Protein AF-A0A971I2A4-F1 (afdb_monomer_lite)

Sequence (54 aa):
MELYHLIRKIETKQEELKMVLLSNGFNFNDQNVQQLSKELDDLILQYLENRIKK

Radius of gyration: 12.66 Å; chains: 1; bounding box: 25×15×35 Å

Secondary structure (DSSP, 8-state):
-HHHHHHHHHHHHHHHHHHHHHHTTT-TT-HHHHHHHHHHHHHHHHHHHHHH--

pLDDT: mean 91.76, std 7.88, range [56.72, 96.94]

Structure (mmCIF, N/CA/C/O backbone):
data_AF-A0A971I2A4-F1
#
_entry.id   AF-A0A971I2A4-F1
#
loop_
_atom_site.group_PDB
_atom_site.id
_atom_site.type_symbol
_atom_site.label_atom_id
_atom_site.label_alt_id
_atom_site.label_comp_id
_atom_site.label_asym_id
_atom_site.label_entity_id
_atom_site.label_seq_id
_atom_site.pdbx_PDB_ins_code
_atom_site.Cartn_x
_atom_site.Cartn_y
_atom_site.Cartn_z
_atom_site.occupancy
_atom_site.B_iso_or_equiv
_atom_site.auth_seq_id
_atom_site.auth_comp_id
_atom_site.auth_asym_id
_atom_site.auth_atom_id
_atom_site.pdbx_PDB_model_num
ATOM 1 N N . MET A 1 1 ? 8.367 6.426 -18.310 1.00 63.84 1 MET A N 1
ATOM 2 C 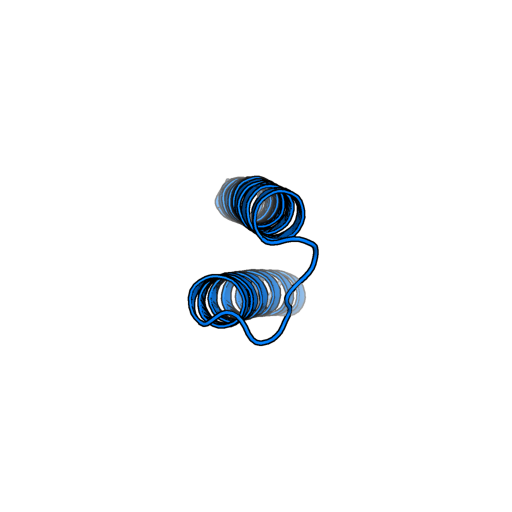CA . MET A 1 1 ? 7.118 7.130 -17.956 1.00 63.84 1 MET A CA 1
ATOM 3 C C . MET A 1 1 ? 6.220 6.234 -17.103 1.00 63.84 1 MET A C 1
ATOM 5 O O . MET A 1 1 ? 5.916 6.617 -15.986 1.00 63.84 1 MET A O 1
ATOM 9 N N . GLU A 1 2 ? 5.916 5.002 -17.532 1.00 79.25 2 GLU A N 1
ATOM 10 C CA . GLU A 1 2 ? 5.052 4.062 -16.782 1.00 79.25 2 GLU A CA 1
ATOM 11 C C . GLU A 1 2 ? 5.581 3.645 -15.399 1.00 79.25 2 GLU A C 1
ATOM 13 O O . GLU A 1 2 ? 4.834 3.682 -14.426 1.00 79.25 2 GLU A O 1
ATOM 18 N N . LEU A 1 3 ? 6.879 3.339 -15.270 1.00 85.94 3 LEU A N 1
ATOM 19 C CA . LEU A 1 3 ? 7.465 2.944 -13.979 1.00 85.94 3 LEU A CA 1
ATOM 20 C C . LEU A 1 3 ? 7.345 4.049 -12.914 1.00 85.94 3 LEU A C 1
ATOM 22 O O . LEU A 1 3 ? 7.088 3.766 -11.751 1.00 85.94 3 LEU A O 1
ATOM 26 N N . TYR A 1 4 ? 7.491 5.313 -13.319 1.00 88.31 4 TYR A N 1
ATOM 27 C CA . TYR A 1 4 ? 7.361 6.457 -12.415 1.00 88.31 4 TYR A CA 1
ATOM 28 C C . TYR A 1 4 ? 5.916 6.627 -11.925 1.00 88.31 4 TYR A C 1
ATOM 30 O O . TYR A 1 4 ? 5.686 6.897 -10.750 1.00 88.31 4 TYR A O 1
ATOM 38 N N . HIS A 1 5 ? 4.928 6.399 -12.798 1.00 90.69 5 HIS A N 1
ATOM 39 C CA . HIS A 1 5 ? 3.521 6.385 -12.394 1.00 90.69 5 HIS A CA 1
ATOM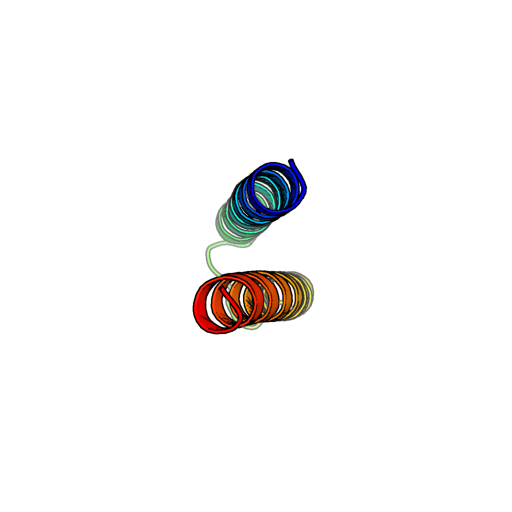 40 C C . HIS A 1 5 ? 3.205 5.242 -11.428 1.00 90.69 5 HIS A C 1
ATOM 42 O O . HIS A 1 5 ? 2.419 5.437 -10.504 1.00 90.69 5 HIS A O 1
ATOM 48 N N . LEU A 1 6 ? 3.824 4.075 -11.617 1.00 92.00 6 LEU A N 1
ATOM 49 C CA . LEU A 1 6 ? 3.655 2.937 -10.720 1.00 92.00 6 LEU A CA 1
ATOM 50 C C . LEU A 1 6 ? 4.265 3.202 -9.337 1.00 92.00 6 LEU A C 1
ATOM 52 O O . LEU A 1 6 ? 3.597 2.966 -8.337 1.00 92.00 6 LEU A O 1
ATOM 56 N N . ILE A 1 7 ? 5.472 3.776 -9.280 1.00 93.62 7 ILE A N 1
ATOM 57 C CA . ILE A 1 7 ? 6.104 4.195 -8.017 1.00 93.62 7 ILE A CA 1
ATOM 58 C C . ILE A 1 7 ? 5.204 5.189 -7.277 1.00 93.62 7 ILE A C 1
ATOM 60 O O . ILE A 1 7 ? 4.888 4.971 -6.113 1.00 93.62 7 ILE A O 1
ATOM 64 N N . ARG A 1 8 ? 4.702 6.220 -7.968 1.00 95.56 8 ARG A N 1
ATOM 65 C CA . ARG A 1 8 ? 3.813 7.211 -7.347 1.00 95.56 8 ARG A CA 1
ATOM 66 C C . ARG A 1 8 ? 2.533 6.578 -6.790 1.00 95.56 8 ARG A C 1
ATOM 68 O O . ARG A 1 8 ? 2.077 6.964 -5.722 1.00 95.56 8 ARG A O 1
ATOM 75 N N . LYS A 1 9 ? 1.953 5.598 -7.495 1.00 95.38 9 LYS A N 1
ATOM 76 C CA . LYS A 1 9 ? 0.789 4.845 -6.998 1.00 95.38 9 LYS A CA 1
ATOM 77 C C . LYS A 1 9 ? 1.118 4.060 -5.729 1.00 95.38 9 LYS A C 1
ATOM 79 O O . LYS A 1 9 ? 0.311 4.075 -4.809 1.00 95.38 9 LYS A O 1
ATOM 84 N N . ILE A 1 10 ? 2.281 3.408 -5.676 1.00 96.06 10 ILE A N 1
ATOM 85 C CA . ILE A 1 10 ? 2.753 2.681 -4.487 1.00 96.06 10 ILE A CA 1
ATOM 86 C C . ILE A 1 10 ? 2.896 3.640 -3.300 1.00 96.06 10 ILE A C 1
ATOM 88 O O . ILE A 1 10 ? 2.376 3.346 -2.228 1.00 96.06 10 ILE A O 1
ATOM 92 N N . GLU A 1 11 ? 3.531 4.798 -3.496 1.00 96.56 11 GLU A N 1
ATOM 93 C CA . GLU A 1 11 ? 3.720 5.810 -2.446 1.00 96.56 11 GLU A CA 1
ATOM 94 C C . GLU A 1 11 ? 2.381 6.321 -1.898 1.00 96.56 11 GLU A C 1
ATOM 96 O O . GLU A 1 11 ? 2.157 6.286 -0.690 1.00 96.56 11 GLU A O 1
ATOM 101 N N . THR A 1 12 ? 1.451 6.711 -2.779 1.00 96.44 12 THR A N 1
ATOM 102 C CA . THR A 1 12 ? 0.109 7.153 -2.364 1.00 96.44 12 THR A CA 1
ATOM 103 C C . THR A 1 12 ? -0.627 6.062 -1.587 1.00 96.44 12 THR A C 1
ATOM 105 O O . THR A 1 12 ? -1.231 6.333 -0.551 1.00 96.44 12 THR A O 1
ATOM 108 N N . LYS A 1 13 ? -0.542 4.807 -2.040 1.00 96.06 13 LYS A N 1
ATOM 109 C CA . LYS A 1 13 ? -1.202 3.681 -1.372 1.00 96.06 13 LYS A CA 1
ATOM 110 C C . LYS A 1 13 ? -0.585 3.369 -0.004 1.00 96.06 13 LYS A C 1
ATOM 112 O O . LYS A 1 13 ? -1.304 3.031 0.935 1.00 96.06 13 LYS A O 1
ATOM 117 N N . GLN A 1 14 ? 0.731 3.531 0.134 1.00 96.75 14 GLN A N 1
ATOM 118 C CA . GLN A 1 14 ? 1.421 3.452 1.423 1.00 96.75 14 GLN A CA 1
ATOM 119 C C . GLN A 1 14 ? 0.952 4.535 2.397 1.00 96.75 14 GLN A C 1
ATOM 121 O O . GLN A 1 14 ? 0.745 4.242 3.576 1.00 96.75 14 GLN A O 1
ATOM 126 N N . GLU A 1 15 ? 0.773 5.772 1.928 1.00 96.81 15 GLU A N 1
ATOM 127 C CA . GLU A 1 15 ? 0.250 6.858 2.760 1.00 96.81 15 GLU A CA 1
ATOM 128 C C . GLU A 1 15 ? -1.189 6.583 3.214 1.00 96.81 15 GLU A C 1
ATOM 130 O O . GLU A 1 15 ? -1.483 6.736 4.401 1.00 96.81 15 GLU A O 1
ATOM 135 N N . GLU A 1 16 ? -2.060 6.100 2.320 1.00 95.88 16 GLU A N 1
ATOM 136 C CA . GLU A 1 16 ? -3.426 5.677 2.668 1.00 95.88 16 GLU A CA 1
ATOM 137 C C . GLU A 1 16 ? -3.419 4.604 3.766 1.00 95.88 16 GLU A C 1
ATOM 139 O O . GLU A 1 16 ? -4.081 4.759 4.795 1.00 95.88 16 GLU A O 1
ATOM 144 N N . LEU A 1 17 ? -2.623 3.543 3.591 1.00 95.81 17 LEU A N 1
ATOM 145 C CA . LEU A 1 17 ? -2.511 2.460 4.568 1.00 95.81 17 LEU A CA 1
ATOM 146 C C . LEU A 1 17 ? -2.004 2.967 5.924 1.00 95.81 17 LEU A C 1
ATOM 148 O O . LEU A 1 17 ? -2.534 2.588 6.970 1.00 95.81 17 LEU A O 1
ATOM 152 N N . LYS A 1 18 ? -1.010 3.862 5.922 1.00 95.56 18 LYS A N 1
ATOM 153 C CA . LYS A 1 18 ? -0.475 4.473 7.143 1.00 95.56 18 LYS A CA 1
ATOM 154 C C . LYS A 1 18 ? -1.533 5.301 7.870 1.00 95.56 18 LYS A C 1
ATOM 156 O O . LYS A 1 18 ? -1.630 5.202 9.091 1.00 95.56 18 LYS A O 1
ATOM 161 N N . MET A 1 19 ? -2.328 6.089 7.147 1.00 95.50 19 MET A N 1
ATOM 162 C CA . MET A 1 19 ? -3.416 6.877 7.733 1.00 95.50 19 MET A CA 1
ATOM 163 C C . MET A 1 19 ? -4.470 5.978 8.381 1.00 95.50 19 MET A C 1
ATOM 165 O O . MET A 1 19 ? -4.841 6.211 9.529 1.00 95.50 19 MET A O 1
ATOM 169 N N . VAL A 1 20 ? -4.886 4.908 7.697 1.00 94.94 20 VAL A N 1
ATOM 170 C CA . VAL A 1 20 ? -5.857 3.947 8.246 1.00 94.94 20 VAL A CA 1
ATOM 171 C C . VAL A 1 20 ? -5.300 3.233 9.478 1.00 94.94 20 VAL A C 1
ATOM 173 O O . VAL A 1 20 ? -5.992 3.137 10.490 1.00 94.94 20 VAL A O 1
ATOM 176 N N . LEU A 1 21 ? -4.041 2.785 9.444 1.00 94.56 21 LEU A N 1
ATOM 177 C CA . LEU A 1 21 ? -3.390 2.158 10.598 1.00 94.56 21 LEU A CA 1
ATOM 178 C C . LEU A 1 21 ? -3.326 3.100 11.804 1.00 94.56 21 LEU A C 1
ATOM 180 O O . LEU A 1 21 ? -3.625 2.677 12.918 1.00 94.56 21 LEU A O 1
ATOM 184 N N . LEU A 1 22 ? -2.978 4.372 11.592 1.00 94.62 22 LEU A N 1
ATOM 185 C CA . LEU A 1 22 ? -2.945 5.372 12.660 1.00 94.62 22 LEU A CA 1
ATOM 186 C C . LEU A 1 22 ? -4.342 5.626 13.244 1.00 94.62 22 LEU A C 1
ATOM 188 O O . LEU A 1 22 ? -4.484 5.698 14.463 1.00 94.62 22 LEU A O 1
ATOM 192 N N . SER A 1 23 ? -5.371 5.722 12.400 1.00 92.88 23 SER A N 1
ATOM 193 C CA . SER A 1 23 ? -6.754 5.942 12.840 1.00 92.88 23 SER A CA 1
ATOM 194 C C . SER A 1 23 ? -7.360 4.737 13.564 1.00 92.88 23 SER A C 1
ATOM 196 O O . SER A 1 23 ? -8.118 4.923 14.512 1.00 92.88 23 SER A O 1
ATOM 198 N N . ASN A 1 24 ? -6.996 3.516 13.168 1.00 91.44 24 ASN A N 1
ATOM 199 C CA . ASN A 1 24 ? -7.548 2.277 13.725 1.00 91.44 24 ASN A CA 1
ATOM 200 C C . ASN A 1 24 ? -6.674 1.666 14.836 1.00 91.44 24 ASN A C 1
ATOM 202 O O . ASN A 1 24 ? -6.847 0.497 15.182 1.00 91.44 24 ASN A O 1
ATOM 206 N N . GLY A 1 25 ? -5.716 2.423 15.385 1.00 92.38 25 GLY A N 1
ATOM 207 C CA . GLY A 1 25 ? -4.874 1.974 16.499 1.00 92.38 25 GLY A CA 1
ATOM 208 C C . GLY A 1 25 ? -3.978 0.781 16.154 1.00 92.38 25 GLY A C 1
ATOM 209 O O . GLY A 1 25 ? -3.761 -0.086 16.995 1.00 92.38 25 GLY A O 1
ATOM 210 N N . PHE A 1 26 ? -3.479 0.726 14.917 1.00 90.62 26 PHE A N 1
ATOM 211 C CA . PHE A 1 26 ? -2.666 -0.368 14.377 1.00 90.62 26 PHE A CA 1
ATOM 212 C C . PHE A 1 26 ? -3.367 -1.735 14.399 1.00 90.62 26 PHE A C 1
ATOM 214 O O . PHE A 1 26 ? -2.726 -2.776 14.532 1.00 90.62 26 PHE A O 1
ATOM 221 N N . ASN A 1 27 ? -4.693 -1.757 14.243 1.00 92.75 27 ASN A N 1
ATOM 222 C CA . ASN A 1 27 ? -5.424 -3.006 14.072 1.00 92.75 27 ASN A CA 1
ATOM 223 C C . ASN A 1 27 ? -5.171 -3.616 12.681 1.00 92.75 27 ASN A C 1
ATOM 225 O O . ASN A 1 27 ? -5.873 -3.317 11.719 1.00 92.75 27 ASN A O 1
ATOM 229 N N . PHE A 1 28 ? -4.196 -4.519 12.583 1.00 91.44 28 PHE A N 1
ATOM 230 C CA . PHE A 1 28 ? -3.876 -5.238 11.343 1.00 91.44 28 PHE A CA 1
ATOM 231 C C . PHE A 1 28 ? -4.942 -6.258 10.905 1.00 91.44 28 PHE A C 1
ATOM 233 O O . PHE A 1 28 ? -4.911 -6.726 9.769 1.00 91.44 28 PHE A O 1
ATOM 240 N N . ASN A 1 29 ? -5.893 -6.593 11.783 1.00 94.19 29 ASN A N 1
ATOM 241 C CA . ASN A 1 29 ? -7.026 -7.461 11.452 1.00 94.19 29 ASN A CA 1
ATOM 242 C C . ASN A 1 29 ? -8.222 -6.685 10.891 1.00 94.19 29 ASN A C 1
ATOM 244 O O . ASN A 1 29 ? -9.228 -7.293 10.533 1.00 94.19 29 ASN A O 1
ATOM 248 N N . ASP A 1 30 ? -8.141 -5.354 10.843 1.00 94.62 30 ASP A N 1
ATOM 249 C CA . ASP A 1 30 ? -9.167 -4.539 10.213 1.00 94.62 30 ASP A CA 1
ATOM 250 C C . ASP A 1 30 ? -9.279 -4.878 8.720 1.00 94.62 30 ASP A C 1
ATOM 252 O O . ASP A 1 30 ? -8.279 -4.987 8.006 1.00 94.62 30 ASP A O 1
ATOM 256 N N . GLN A 1 31 ? -10.511 -5.038 8.239 1.00 94.75 31 GLN A N 1
ATOM 257 C CA . GLN A 1 31 ? -10.763 -5.447 6.860 1.00 94.75 31 GLN A CA 1
ATOM 258 C C . GLN A 1 31 ? -10.218 -4.424 5.851 1.00 94.75 31 GLN A C 1
ATOM 260 O O . GLN A 1 31 ? -9.693 -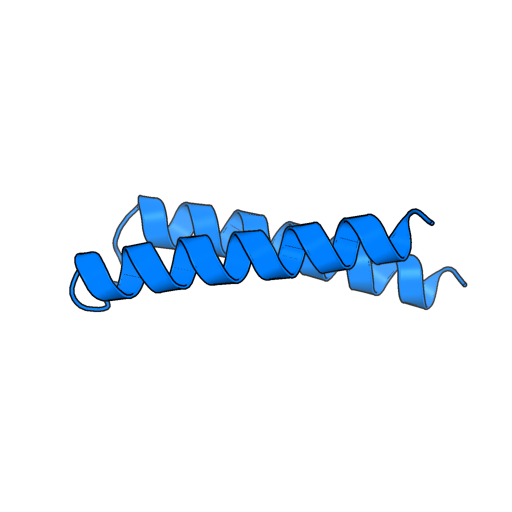4.821 4.810 1.00 94.75 31 GLN A O 1
ATOM 265 N N . ASN A 1 32 ? -10.283 -3.122 6.160 1.00 93.19 32 ASN A N 1
ATOM 266 C CA . ASN A 1 32 ? -9.758 -2.088 5.267 1.00 93.19 32 ASN A CA 1
ATOM 267 C C . ASN A 1 32 ? -8.229 -2.121 5.238 1.00 93.19 32 ASN A C 1
ATOM 269 O O . ASN A 1 32 ? -7.638 -1.980 4.171 1.00 93.19 32 ASN A O 1
ATOM 273 N N . VAL A 1 33 ? -7.586 -2.360 6.386 1.00 95.00 33 VAL A N 1
ATOM 274 C CA . VAL A 1 33 ? -6.129 -2.552 6.465 1.00 95.00 33 VAL A CA 1
ATOM 275 C C . VAL A 1 33 ? -5.690 -3.757 5.632 1.00 95.00 33 VAL A C 1
ATOM 277 O O . VAL A 1 33 ? -4.762 -3.635 4.833 1.00 95.00 33 VAL A O 1
ATOM 280 N N . G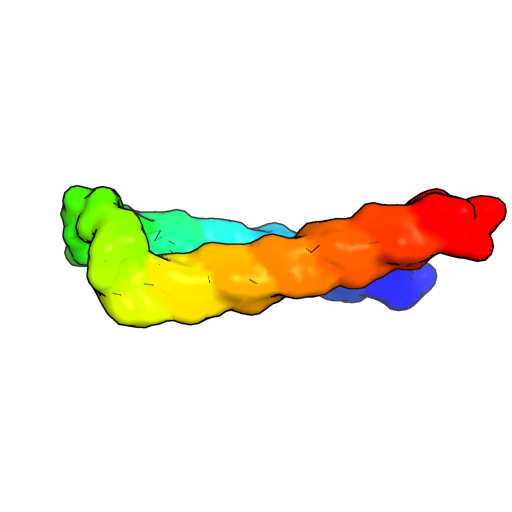LN A 1 34 ? -6.374 -4.897 5.755 1.00 96.06 34 GLN A N 1
ATOM 281 C CA . GLN A 1 34 ? -6.061 -6.093 4.965 1.00 96.06 34 GLN A CA 1
ATOM 282 C C . GLN A 1 34 ? -6.247 -5.862 3.464 1.00 96.06 34 GLN A C 1
ATOM 284 O O . GLN A 1 34 ? -5.397 -6.262 2.667 1.00 96.06 34 GLN A O 1
ATOM 289 N N . GLN A 1 35 ? -7.332 -5.190 3.070 1.00 95.81 35 GLN A N 1
ATOM 290 C CA . GLN A 1 35 ? -7.589 -4.884 1.667 1.00 95.81 35 GLN A CA 1
ATOM 291 C C . GLN A 1 35 ? -6.525 -3.941 1.091 1.00 95.81 35 GLN A C 1
ATOM 293 O O . GLN A 1 35 ? -5.953 -4.232 0.042 1.00 95.81 35 GLN A O 1
ATOM 298 N N . LEU A 1 36 ? -6.215 -2.845 1.789 1.00 95.25 36 LEU A N 1
ATOM 299 C CA . LEU A 1 36 ? -5.193 -1.890 1.360 1.00 95.25 36 LEU A CA 1
ATOM 300 C C . LEU A 1 36 ? -3.801 -2.522 1.303 1.00 95.25 36 LEU A C 1
ATOM 302 O O . LEU A 1 36 ? -3.052 -2.242 0.369 1.00 95.25 36 LEU A O 1
ATOM 306 N N . SER A 1 37 ? -3.468 -3.393 2.259 1.00 95.56 37 SER A N 1
ATOM 307 C CA . SER A 1 37 ? -2.215 -4.153 2.236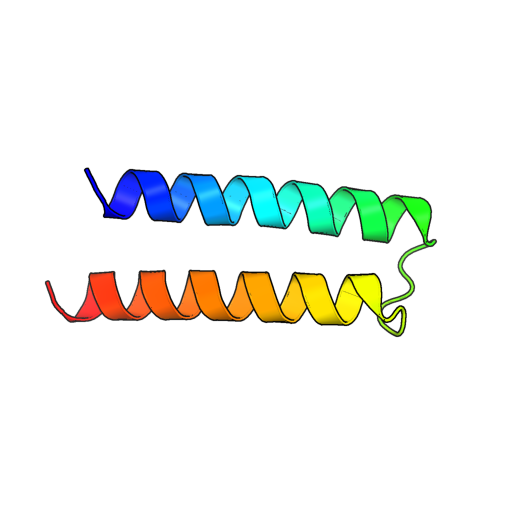 1.00 95.56 37 SER A CA 1
ATOM 308 C C . SER A 1 37 ? -2.126 -5.020 0.984 1.00 95.56 37 SER A C 1
ATOM 310 O O . SER A 1 37 ? -1.120 -4.973 0.286 1.00 95.56 37 SER A O 1
ATOM 312 N N . LYS A 1 38 ? -3.198 -5.747 0.649 1.00 96.62 38 LYS A N 1
ATOM 313 C CA . LYS A 1 38 ? -3.234 -6.595 -0.546 1.00 96.62 38 LYS A CA 1
ATOM 314 C C . LYS A 1 38 ? -3.089 -5.788 -1.840 1.00 96.62 38 LYS A C 1
ATOM 316 O O . LYS A 1 38 ? -2.334 -6.175 -2.723 1.00 96.62 38 LYS A O 1
ATOM 321 N N . GLU A 1 39 ? -3.783 -4.656 -1.948 1.00 96.19 39 GLU A N 1
ATOM 322 C CA . GLU A 1 39 ? -3.664 -3.769 -3.113 1.00 96.19 39 GLU A CA 1
ATOM 323 C C . GLU A 1 39 ? -2.243 -3.196 -3.252 1.00 96.19 39 GLU A C 1
ATOM 325 O O . GLU A 1 39 ? -1.731 -3.061 -4.364 1.00 96.19 39 GLU A O 1
ATOM 330 N N . LEU A 1 40 ? -1.588 -2.874 -2.132 1.00 96.56 40 LEU A N 1
ATOM 331 C CA . LEU A 1 40 ? -0.200 -2.421 -2.121 1.00 96.56 40 LEU A CA 1
ATOM 332 C C . LEU A 1 40 ? 0.763 -3.540 -2.552 1.00 96.56 40 LEU A C 1
ATOM 334 O O . LEU A 1 40 ? 1.648 -3.285 -3.371 1.00 96.56 40 LEU A O 1
ATOM 338 N N . ASP A 1 41 ? 0.566 -4.763 -2.057 1.00 96.94 41 ASP A N 1
ATOM 339 C CA . ASP A 1 41 ? 1.361 -5.934 -2.440 1.00 96.94 41 ASP A CA 1
ATOM 340 C C . ASP A 1 41 ? 1.262 -6.208 -3.950 1.00 96.94 41 ASP A C 1
ATOM 342 O O . ASP A 1 41 ? 2.286 -6.402 -4.609 1.00 96.94 41 ASP A O 1
ATOM 346 N N . ASP A 1 42 ? 0.060 -6.124 -4.531 1.00 96.50 42 ASP A N 1
ATOM 347 C CA . ASP A 1 42 ? -0.157 -6.288 -5.976 1.00 96.50 42 ASP A CA 1
ATOM 348 C C . ASP A 1 42 ? 0.569 -5.210 -6.803 1.00 96.50 42 ASP A C 1
ATOM 350 O O . ASP A 1 42 ? 1.117 -5.494 -7.874 1.00 96.50 42 ASP A O 1
ATOM 354 N N . LEU A 1 43 ? 0.605 -3.959 -6.327 1.00 95.50 43 LEU A N 1
ATOM 355 C CA . LEU A 1 43 ? 1.340 -2.877 -6.992 1.00 95.50 43 LEU A CA 1
ATOM 356 C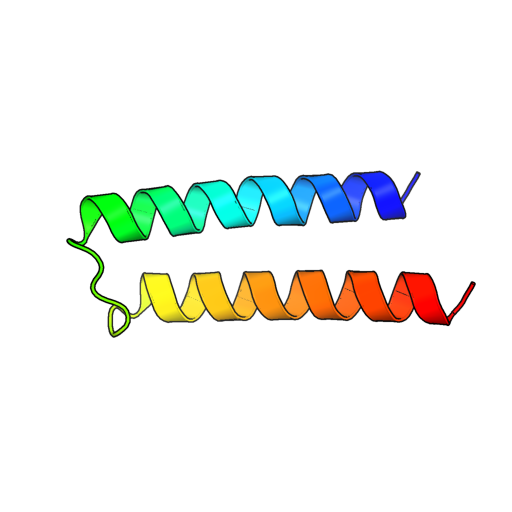 C . LEU A 1 43 ? 2.858 -3.079 -6.907 1.00 95.50 43 LEU A C 1
ATOM 358 O O . LEU A 1 43 ? 3.569 -2.836 -7.888 1.00 95.50 43 LEU A O 1
ATOM 362 N N . ILE A 1 44 ? 3.359 -3.540 -5.759 1.00 95.19 44 ILE A N 1
ATOM 363 C CA . ILE A 1 44 ? 4.777 -3.869 -5.572 1.00 95.19 44 ILE A CA 1
ATOM 364 C C . ILE A 1 44 ? 5.167 -5.040 -6.477 1.00 95.19 44 ILE A C 1
ATOM 366 O O . ILE A 1 44 ? 6.205 -4.971 -7.138 1.00 95.19 44 ILE A O 1
ATOM 370 N N . LEU A 1 45 ? 4.328 -6.075 -6.572 1.00 95.56 45 LEU A N 1
ATOM 371 C CA . LEU A 1 45 ? 4.544 -7.206 -7.473 1.00 95.56 45 LEU A CA 1
ATOM 372 C C . LEU A 1 45 ? 4.668 -6.730 -8.927 1.00 95.56 45 LEU A C 1
ATOM 374 O O . LEU A 1 45 ? 5.669 -7.018 -9.583 1.00 95.56 45 LEU A O 1
ATOM 378 N N . GLN A 1 46 ? 3.720 -5.912 -9.397 1.00 93.50 46 GLN A N 1
ATOM 379 C CA . GLN A 1 46 ? 3.772 -5.319 -10.738 1.00 93.50 46 GLN A CA 1
ATOM 380 C C . GLN A 1 46 ? 5.047 -4.495 -10.962 1.00 93.50 46 GLN A C 1
ATOM 382 O O . GLN A 1 46 ? 5.602 -4.481 -12.064 1.00 93.50 46 GLN A O 1
ATOM 387 N N . TYR A 1 47 ? 5.528 -3.788 -9.936 1.00 92.56 47 TYR A N 1
ATOM 388 C CA . TYR A 1 47 ? 6.768 -3.021 -10.028 1.00 92.56 47 TYR A CA 1
ATOM 389 C C . TYR A 1 47 ? 7.981 -3.934 -10.189 1.00 92.56 47 TYR A C 1
ATOM 391 O O . TYR A 1 47 ? 8.815 -3.687 -11.063 1.00 92.56 47 TYR A O 1
ATOM 399 N N . LEU A 1 48 ? 8.057 -5.007 -9.401 1.00 92.19 48 LEU A N 1
ATOM 400 C CA . LEU A 1 48 ? 9.125 -6.001 -9.489 1.00 92.19 48 LEU A CA 1
ATOM 401 C C . LEU A 1 48 ? 9.132 -6.696 -10.856 1.00 92.19 48 LEU A C 1
ATOM 403 O O . LEU A 1 48 ? 10.186 -6.780 -11.484 1.00 92.19 48 LEU A O 1
ATOM 407 N N . GLU A 1 49 ? 7.971 -7.110 -11.366 1.00 91.38 49 GLU A N 1
ATOM 408 C CA . GLU A 1 49 ? 7.853 -7.727 -12.692 1.00 91.38 49 GLU A CA 1
ATOM 409 C C . GLU A 1 49 ? 8.308 -6.788 -13.816 1.00 91.38 49 GLU A C 1
ATOM 411 O O . GLU A 1 49 ? 9.058 -7.199 -14.703 1.00 91.38 49 GLU A O 1
ATOM 416 N N . ASN A 1 50 ? 7.906 -5.513 -13.769 1.00 86.00 50 ASN A N 1
ATOM 417 C CA . ASN A 1 50 ? 8.357 -4.504 -14.732 1.00 86.00 50 ASN A CA 1
ATOM 418 C C . ASN A 1 50 ? 9.867 -4.248 -14.661 1.00 86.00 50 ASN A C 1
ATOM 420 O O . ASN A 1 50 ? 10.473 -3.861 -15.661 1.00 86.00 50 ASN A O 1
ATOM 424 N N . ARG A 1 51 ? 10.479 -4.438 -13.487 1.00 83.94 51 ARG A N 1
ATOM 425 C CA . ARG A 1 51 ? 11.922 -4.273 -13.291 1.00 83.94 51 ARG A CA 1
ATOM 426 C C . ARG A 1 51 ? 12.728 -5.478 -13.777 1.00 83.94 51 ARG A C 1
ATOM 428 O O . ARG A 1 51 ? 13.845 -5.279 -14.225 1.00 83.94 51 ARG A O 1
ATOM 435 N N . ILE A 1 52 ? 12.173 -6.689 -13.679 1.00 83.62 52 ILE A N 1
ATOM 436 C CA . ILE A 1 52 ? 12.810 -7.942 -14.125 1.00 83.62 52 ILE A CA 1
ATOM 437 C C . ILE A 1 52 ? 12.693 -8.125 -15.647 1.00 83.62 52 ILE A C 1
ATOM 439 O O . ILE A 1 52 ? 13.582 -8.696 -16.267 1.00 83.62 52 ILE A O 1
ATOM 443 N N . LYS A 1 53 ? 11.607 -7.644 -16.266 1.00 70.19 53 LYS A N 1
ATOM 444 C CA . LYS A 1 53 ? 11.380 -7.736 -17.723 1.00 70.19 53 LYS A CA 1
ATOM 445 C C . LYS A 1 53 ? 12.202 -6.737 -18.560 1.00 70.19 53 LYS A C 1
ATOM 447 O O . LYS A 1 53 ? 12.042 -6.718 -19.779 1.00 70.19 53 LYS A O 1
ATOM 452 N N . LYS A 1 54 ? 13.031 -5.899 -17.933 1.00 56.72 54 LYS A N 1
ATOM 453 C CA . LYS A 1 54 ? 13.883 -4.888 -18.577 1.00 56.72 54 LYS A CA 1
ATOM 454 C C . LYS A 1 54 ? 15.351 -5.257 -18.467 1.00 56.72 54 LYS A C 1
ATOM 456 O O . LYS A 1 54 ? 16.065 -4.973 -19.452 1.00 56.72 54 LYS A O 1
#

Foldseek 3Di:
DVLVVLVVVLVVLVVVLVVVCVVVVNPCVDPVNVVSVVVSVVSVVVNVVVVVVD